Protein AF-A0A948GP39-F1 (afdb_monomer)

pLDDT: mean 90.39, std 11.62, range [32.66, 97.31]

Structure (mmCIF, N/CA/C/O backbone):
data_AF-A0A948GP39-F1
#
_entry.id   AF-A0A948GP39-F1
#
loop_
_atom_site.group_PDB
_atom_site.id
_atom_site.type_symbol
_atom_site.label_atom_id
_atom_site.label_alt_id
_atom_site.label_comp_id
_atom_site.label_asym_id
_atom_site.label_entity_id
_atom_site.label_seq_id
_atom_site.pdbx_PDB_ins_code
_atom_site.Cartn_x
_atom_site.Cartn_y
_atom_site.Cartn_z
_atom_site.occupancy
_atom_site.B_iso_or_equiv
_atom_site.auth_seq_id
_atom_site.auth_comp_id
_atom_site.auth_asym_id
_atom_site.auth_atom_id
_atom_site.pdbx_PDB_model_num
ATOM 1 N N . MET A 1 1 ? -4.429 22.340 -17.208 1.00 32.66 1 MET A N 1
ATOM 2 C CA . MET A 1 1 ? -4.536 20.904 -17.530 1.00 32.66 1 MET A CA 1
ATOM 3 C C . MET A 1 1 ? -4.216 20.155 -16.250 1.00 32.66 1 MET A C 1
ATOM 5 O O . MET A 1 1 ? -3.054 20.076 -15.886 1.00 32.66 1 MET A O 1
ATOM 9 N N . ILE A 1 2 ? -5.232 19.762 -15.483 1.00 39.00 2 ILE A N 1
ATOM 10 C CA . ILE A 1 2 ? -5.029 18.952 -14.276 1.00 39.00 2 ILE A CA 1
ATOM 11 C C . ILE A 1 2 ? -4.737 17.530 -14.750 1.00 39.00 2 ILE A C 1
ATOM 13 O O . ILE A 1 2 ? -5.653 16.760 -15.022 1.00 39.00 2 ILE A O 1
ATOM 17 N N . GLY A 1 3 ? -3.455 17.236 -14.986 1.00 40.97 3 GLY A N 1
ATOM 18 C CA . GLY A 1 3 ? -3.010 15.868 -15.216 1.00 40.97 3 GLY A CA 1
ATOM 19 C C . GLY A 1 3 ? -3.452 15.038 -14.020 1.00 40.97 3 GLY A C 1
ATOM 20 O O . GLY A 1 3 ? -3.261 15.463 -12.880 1.00 40.97 3 GLY A O 1
ATOM 21 N N . GLN A 1 4 ? -4.111 13.906 -14.266 1.00 46.31 4 GLN A N 1
ATOM 22 C CA . GLN A 1 4 ? -4.371 12.957 -13.190 1.00 46.31 4 GLN A CA 1
ATOM 23 C C . GLN A 1 4 ? -3.040 12.675 -12.480 1.00 46.31 4 GLN A C 1
ATOM 25 O O . GLN A 1 4 ? -2.024 12.549 -13.172 1.00 46.31 4 GLN A O 1
ATOM 30 N N . PRO A 1 5 ? -3.008 12.615 -11.137 1.00 53.59 5 PRO A N 1
ATOM 31 C CA . PRO A 1 5 ? -1.790 12.237 -10.445 1.00 53.59 5 PRO A CA 1
ATOM 32 C C . PRO A 1 5 ? -1.365 10.870 -10.976 1.00 53.59 5 PRO A C 1
ATOM 34 O O . PRO A 1 5 ? -2.127 9.903 -10.925 1.00 53.59 5 PRO A O 1
ATOM 37 N N . VAL A 1 6 ? -0.176 10.831 -11.570 1.00 67.56 6 VAL A N 1
ATOM 38 C CA . VAL A 1 6 ? 0.434 9.596 -12.049 1.00 67.56 6 VAL A CA 1
ATOM 39 C C . VAL A 1 6 ? 0.588 8.682 -10.836 1.00 67.56 6 VAL A C 1
ATOM 41 O O . VAL A 1 6 ? 0.966 9.149 -9.760 1.00 67.56 6 VAL A O 1
ATOM 44 N N . ALA A 1 7 ? 0.264 7.398 -10.986 1.00 78.88 7 ALA A N 1
ATOM 45 C CA . ALA A 1 7 ? 0.336 6.438 -9.884 1.00 78.88 7 ALA A CA 1
ATOM 46 C C . ALA A 1 7 ? 1.740 6.374 -9.244 1.00 78.88 7 ALA A C 1
ATOM 48 O O . ALA A 1 7 ? 1.856 6.090 -8.054 1.00 7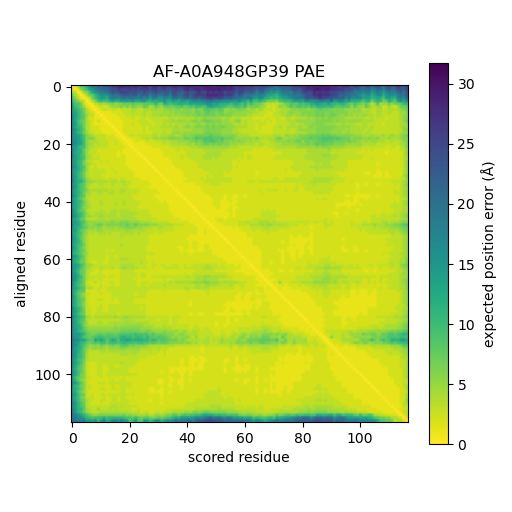8.88 7 ALA A O 1
ATOM 49 N N . PHE A 1 8 ? 2.783 6.679 -10.022 1.00 84.56 8 PHE A N 1
ATOM 50 C CA . PHE A 1 8 ? 4.163 6.864 -9.584 1.00 84.56 8 PHE A CA 1
ATOM 51 C C . PHE A 1 8 ? 4.938 7.749 -10.574 1.00 84.56 8 PHE A C 1
ATOM 53 O O . PHE A 1 8 ? 4.524 7.915 -11.725 1.00 84.56 8 PHE A O 1
ATOM 60 N N . ASP A 1 9 ? 6.063 8.310 -10.128 1.00 86.75 9 ASP A N 1
ATOM 61 C CA . ASP A 1 9 ? 7.019 9.011 -10.991 1.00 86.75 9 ASP A CA 1
ATOM 62 C C . ASP A 1 9 ? 8.095 8.026 -11.466 1.00 86.75 9 ASP A C 1
ATOM 64 O O . ASP A 1 9 ? 8.886 7.532 -10.667 1.00 86.75 9 ASP A O 1
ATOM 68 N N . LYS A 1 10 ? 8.111 7.714 -12.767 1.00 84.31 10 LYS A N 1
ATOM 69 C CA . LYS A 1 10 ? 9.038 6.726 -13.336 1.00 84.31 10 LYS A CA 1
ATOM 70 C C . LYS A 1 10 ? 10.503 7.148 -13.208 1.00 84.31 10 LYS A C 1
ATOM 72 O O . LYS A 1 10 ? 11.345 6.278 -13.011 1.00 84.31 10 LYS A O 1
ATOM 77 N N . ALA A 1 11 ? 10.817 8.437 -13.341 1.00 86.75 11 ALA A N 1
ATOM 78 C CA . ALA A 1 11 ? 12.202 8.896 -13.268 1.00 86.75 11 ALA A CA 1
ATOM 79 C C . ALA A 1 11 ? 12.737 8.730 -11.841 1.00 86.75 11 ALA A C 1
ATOM 81 O O . ALA A 1 11 ? 13.753 8.072 -11.641 1.00 86.75 11 ALA A O 1
ATOM 82 N N . GLU A 1 12 ? 11.983 9.219 -10.855 1.00 88.69 12 GLU A N 1
ATOM 83 C CA . GLU A 1 12 ? 12.316 9.084 -9.431 1.00 88.69 12 GLU A CA 1
ATOM 84 C C . GLU A 1 12 ? 12.338 7.614 -8.981 1.00 88.69 12 GLU A C 1
ATOM 86 O O . GLU A 1 12 ? 13.218 7.191 -8.237 1.00 88.69 12 GLU A O 1
ATOM 91 N N . MET A 1 13 ? 11.400 6.802 -9.476 1.00 89.25 13 MET A N 1
ATOM 92 C CA . MET A 1 13 ? 11.391 5.362 -9.233 1.00 89.25 13 MET A CA 1
ATOM 93 C C . MET A 1 13 ? 12.685 4.712 -9.733 1.00 89.25 13 MET A C 1
ATOM 95 O O . MET A 1 13 ? 13.340 4.015 -8.969 1.00 89.25 13 MET A O 1
ATOM 99 N N . MET A 1 14 ? 13.084 4.944 -10.987 1.00 88.81 14 MET A N 1
ATOM 100 C CA . MET A 1 14 ? 14.313 4.352 -11.524 1.00 88.81 14 MET A CA 1
ATOM 101 C C . MET A 1 14 ? 15.569 4.869 -10.813 1.00 88.81 14 MET A C 1
ATOM 103 O O . MET A 1 14 ? 16.508 4.101 -10.636 1.00 88.81 14 MET A O 1
ATOM 107 N N . GLU A 1 15 ? 15.588 6.122 -10.348 1.00 90.81 15 GLU A N 1
ATOM 108 C CA . GLU A 1 15 ? 16.666 6.640 -9.494 1.00 90.81 15 GLU A CA 1
ATOM 109 C C . GLU A 1 15 ? 16.779 5.864 -8.171 1.00 90.81 15 GLU A C 1
ATOM 111 O O . GLU A 1 15 ? 17.891 5.516 -7.769 1.00 9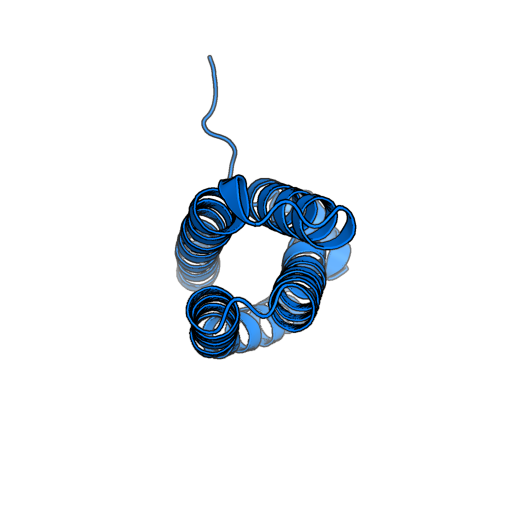0.81 15 GLU A O 1
ATOM 116 N N . ASN A 1 16 ? 15.656 5.505 -7.534 1.00 89.19 16 ASN A N 1
ATOM 117 C CA . ASN A 1 16 ? 15.656 4.666 -6.326 1.00 89.19 16 ASN A CA 1
ATOM 118 C C . ASN A 1 16 ? 16.230 3.263 -6.573 1.00 89.19 16 ASN A C 1
ATOM 120 O O . ASN A 1 16 ? 16.800 2.665 -5.660 1.00 89.19 16 ASN A O 1
ATOM 124 N N . PHE A 1 17 ? 16.104 2.754 -7.800 1.00 90.69 17 PHE A N 1
ATOM 125 C CA . PHE A 1 17 ? 16.705 1.495 -8.245 1.00 90.69 17 PHE A CA 1
ATOM 126 C C . PHE A 1 17 ? 18.074 1.689 -8.917 1.00 90.69 17 PHE A C 1
ATOM 128 O O . PHE A 1 17 ? 18.581 0.767 -9.544 1.00 90.69 17 PHE A O 1
ATOM 135 N N . ALA A 1 18 ? 18.691 2.873 -8.806 1.00 88.56 18 ALA A N 1
ATOM 136 C CA . ALA A 1 18 ? 19.980 3.211 -9.419 1.00 88.56 18 ALA A CA 1
ATOM 137 C C . ALA A 1 18 ? 20.052 2.964 -10.944 1.00 88.56 18 ALA A C 1
ATOM 139 O O . ALA A 1 18 ? 21.132 2.752 -11.496 1.00 88.56 18 ALA A O 1
ATOM 140 N N . GLY A 1 19 ? 18.908 3.007 -11.632 1.00 88.19 19 GLY A N 1
ATOM 141 C CA . GLY A 1 19 ? 18.786 2.700 -13.057 1.00 88.19 19 GLY A CA 1
ATOM 142 C C . GLY A 1 19 ? 18.873 1.209 -13.399 1.00 88.19 19 GLY A C 1
ATOM 143 O O . GLY A 1 19 ? 18.945 0.880 -14.579 1.00 88.19 19 GLY A O 1
ATOM 144 N N . ASP A 1 20 ? 18.873 0.321 -12.404 1.00 92.25 20 ASP A N 1
ATOM 145 C CA . ASP A 1 20 ? 18.913 -1.126 -12.601 1.00 92.25 20 ASP A CA 1
ATOM 146 C C . ASP A 1 20 ? 17.509 -1.661 -12.921 1.00 92.25 20 ASP A C 1
ATOM 148 O O . ASP A 1 20 ? 16.636 -1.787 -12.056 1.00 92.25 20 ASP A O 1
ATOM 152 N N . ASP A 1 21 ? 17.285 -1.936 -14.205 1.00 88.75 21 ASP A N 1
ATOM 153 C CA . ASP A 1 21 ? 16.015 -2.444 -14.716 1.00 88.75 21 ASP A CA 1
ATOM 154 C C . ASP A 1 21 ? 15.720 -3.887 -14.269 1.00 88.75 21 ASP A C 1
ATOM 156 O O . ASP A 1 21 ? 14.547 -4.231 -14.098 1.00 88.75 21 ASP A O 1
ATOM 160 N N . GLU A 1 22 ? 16.746 -4.724 -14.062 1.00 91.31 22 GLU A N 1
ATOM 161 C CA . GLU A 1 22 ? 16.571 -6.104 -13.587 1.00 91.31 22 GLU A CA 1
ATOM 162 C C . G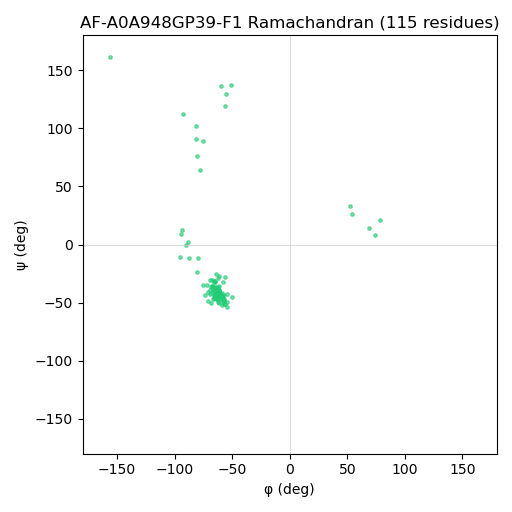LU A 1 22 ? 16.130 -6.094 -12.124 1.00 91.31 22 GLU A C 1
ATOM 164 O O . GLU A 1 22 ? 15.104 -6.688 -11.781 1.00 91.31 22 GLU A O 1
ATOM 169 N N . LEU A 1 23 ? 16.827 -5.321 -11.285 1.00 91.94 23 LEU A N 1
ATOM 170 C CA . LEU A 1 23 ? 16.454 -5.121 -9.886 1.00 91.94 23 LEU A CA 1
ATOM 171 C C . LEU A 1 23 ? 15.044 -4.531 -9.761 1.00 91.94 23 LEU A C 1
ATOM 173 O O . LEU A 1 23 ? 14.249 -4.987 -8.935 1.00 91.94 23 LEU A O 1
ATOM 177 N N . PHE A 1 24 ? 14.710 -3.530 -10.581 1.00 91.94 24 PHE A N 1
ATOM 178 C CA . PHE A 1 24 ? 13.362 -2.969 -10.616 1.00 91.94 24 PHE A CA 1
ATOM 179 C C . PHE A 1 24 ? 12.318 -4.049 -10.923 1.00 91.94 24 PHE A C 1
ATOM 181 O O . PHE A 1 24 ? 11.317 -4.140 -10.211 1.00 91.94 24 PHE A O 1
ATOM 188 N N . ALA A 1 25 ? 12.541 -4.872 -11.951 1.00 91.81 25 ALA A N 1
ATOM 189 C CA . ALA A 1 25 ? 11.597 -5.907 -12.355 1.00 91.81 25 ALA A CA 1
ATOM 190 C C . ALA A 1 25 ? 11.387 -6.968 -11.263 1.00 91.81 25 ALA A C 1
ATOM 192 O O . ALA A 1 25 ? 10.242 -7.325 -10.973 1.00 91.81 25 ALA A O 1
ATOM 193 N N . GLU A 1 26 ? 12.464 -7.422 -10.616 1.00 93.56 26 GLU A N 1
ATOM 194 C CA . GLU A 1 26 ? 12.399 -8.380 -9.507 1.00 93.56 26 GLU A CA 1
ATOM 195 C C . GLU A 1 26 ? 11.608 -7.819 -8.320 1.00 93.56 26 GLU A C 1
ATOM 197 O O . GLU A 1 26 ? 10.663 -8.444 -7.830 1.00 93.56 26 GLU A O 1
ATOM 202 N N . VAL A 1 27 ? 11.947 -6.606 -7.878 1.00 93.31 27 VAL A N 1
ATOM 203 C CA . VAL A 1 27 ? 11.304 -5.976 -6.718 1.00 93.31 27 VAL A CA 1
ATOM 204 C C . VAL A 1 27 ? 9.848 -5.614 -7.023 1.00 93.31 27 VAL A C 1
ATOM 206 O O . VAL A 1 27 ? 8.976 -5.767 -6.163 1.00 93.31 27 VAL A O 1
ATOM 209 N N . ALA A 1 28 ? 9.549 -5.185 -8.250 1.00 93.38 28 ALA A N 1
ATOM 210 C CA . ALA A 1 28 ? 8.188 -4.911 -8.696 1.00 93.38 28 ALA A CA 1
ATOM 211 C C . ALA A 1 28 ? 7.323 -6.180 -8.719 1.00 93.38 28 ALA A C 1
ATOM 213 O O . ALA A 1 28 ? 6.182 -6.139 -8.254 1.00 93.38 28 ALA A O 1
ATOM 214 N N . ALA A 1 29 ? 7.853 -7.305 -9.209 1.00 93.38 29 ALA A N 1
ATOM 215 C CA . ALA A 1 29 ? 7.148 -8.586 -9.200 1.00 93.38 29 ALA A CA 1
ATOM 216 C C . ALA A 1 29 ? 6.812 -9.031 -7.768 1.00 93.38 29 ALA A C 1
ATOM 218 O O . ALA A 1 29 ? 5.652 -9.335 -7.483 1.00 93.38 29 ALA A O 1
ATOM 219 N N . ILE A 1 30 ? 7.784 -8.953 -6.850 1.00 94.25 30 ILE A N 1
ATOM 220 C CA . ILE A 1 30 ? 7.579 -9.257 -5.426 1.00 94.25 30 ILE A CA 1
ATOM 221 C C . ILE A 1 30 ? 6.482 -8.363 -4.837 1.00 94.25 30 ILE A C 1
ATOM 223 O O . ILE A 1 30 ? 5.562 -8.852 -4.186 1.00 94.25 30 ILE A O 1
ATOM 227 N N . PHE A 1 31 ? 6.522 -7.052 -5.096 1.00 94.56 31 PHE A N 1
ATOM 228 C CA . PHE A 1 31 ? 5.503 -6.134 -4.586 1.00 94.56 31 PHE A CA 1
ATOM 229 C C . PHE A 1 31 ? 4.095 -6.465 -5.105 1.00 94.56 31 PHE A C 1
ATOM 231 O O . PHE A 1 31 ? 3.124 -6.384 -4.353 1.00 94.56 31 PHE A O 1
ATOM 238 N N . ILE A 1 32 ? 3.963 -6.841 -6.380 1.00 94.88 32 ILE A N 1
ATOM 239 C CA . ILE A 1 32 ? 2.674 -7.209 -6.983 1.00 94.88 32 ILE A CA 1
ATOM 240 C C . ILE A 1 32 ? 2.072 -8.446 -6.303 1.00 94.88 32 ILE A C 1
ATOM 242 O O . ILE A 1 32 ? 0.848 -8.518 -6.158 1.00 94.88 32 ILE A O 1
ATOM 246 N N . GLU A 1 33 ? 2.904 -9.403 -5.896 1.00 95.00 33 GLU A N 1
ATOM 247 C CA . GLU A 1 33 ? 2.485 -10.603 -5.162 1.00 95.00 33 GLU A CA 1
ATOM 248 C C . GLU A 1 33 ? 2.168 -10.304 -3.688 1.00 95.00 33 GLU A C 1
ATOM 250 O O . GLU A 1 33 ? 1.213 -10.853 -3.135 1.00 95.00 33 GLU A O 1
ATOM 255 N N . ASP A 1 34 ? 2.902 -9.372 -3.077 1.00 93.88 34 ASP A N 1
ATOM 256 C CA . ASP A 1 34 ? 2.742 -8.976 -1.675 1.00 93.88 34 ASP A CA 1
ATOM 257 C C . ASP A 1 34 ? 1.593 -7.984 -1.432 1.00 93.88 34 ASP A C 1
ATOM 259 O O . ASP A 1 34 ? 1.066 -7.901 -0.318 1.00 93.88 34 ASP A O 1
ATOM 263 N N . ALA A 1 35 ? 1.167 -7.222 -2.441 1.00 94.06 35 ALA A N 1
ATOM 264 C CA . ALA A 1 35 ? 0.127 -6.211 -2.270 1.00 94.06 35 ALA A CA 1
ATOM 265 C C . ALA A 1 35 ? -1.234 -6.803 -1.828 1.00 94.06 35 ALA A C 1
ATOM 267 O O . ALA A 1 35 ? -1.802 -6.294 -0.855 1.00 94.06 35 ALA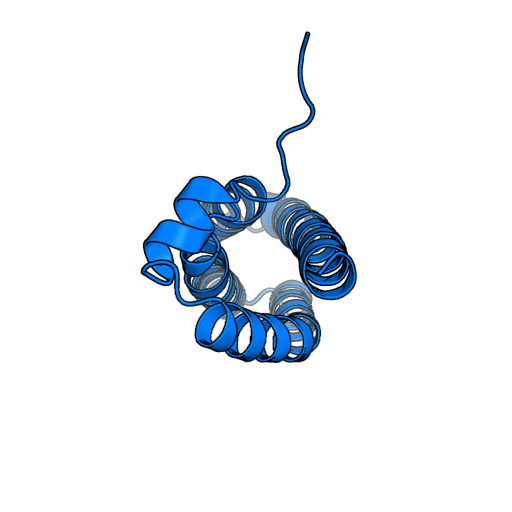 A O 1
ATOM 268 N N . PRO A 1 36 ? -1.771 -7.884 -2.438 1.00 95.44 36 PRO A N 1
ATOM 269 C CA . PRO A 1 36 ? -3.029 -8.491 -1.996 1.00 95.44 36 PRO A CA 1
ATOM 270 C C . PRO A 1 36 ? -3.054 -8.939 -0.521 1.00 95.44 36 PRO A C 1
ATOM 272 O O . PRO A 1 36 ? -3.984 -8.534 0.186 1.00 95.44 36 PRO A O 1
ATOM 275 N N . PRO A 1 37 ? -2.078 -9.717 0.002 1.00 95.62 37 PRO A N 1
ATOM 276 C CA . PRO A 1 37 ? -2.089 -10.096 1.415 1.00 95.62 37 PRO A CA 1
ATOM 277 C C . P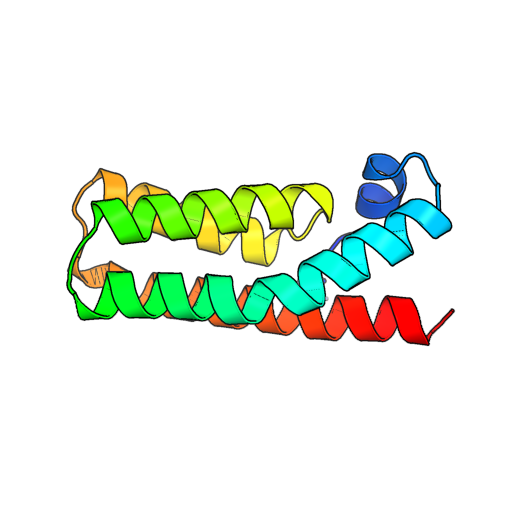RO A 1 37 ? -1.905 -8.893 2.353 1.00 95.62 37 PRO A C 1
ATOM 279 O O . PRO A 1 37 ? -2.501 -8.873 3.430 1.00 95.62 37 PRO A O 1
ATOM 282 N N . GLN A 1 38 ? -1.159 -7.855 1.956 1.00 94.00 38 GLN A N 1
ATOM 283 C CA . GLN A 1 38 ? -1.048 -6.628 2.755 1.00 94.00 38 GLN A CA 1
ATOM 284 C C . GLN A 1 38 ? -2.372 -5.846 2.820 1.00 94.00 38 GLN A C 1
ATOM 286 O O . GLN A 1 38 ? -2.772 -5.398 3.896 1.00 94.00 38 GLN A O 1
ATOM 291 N N . LEU A 1 39 ? -3.099 -5.736 1.704 1.00 96.31 39 LEU A N 1
ATOM 292 C CA . LEU A 1 39 ? -4.428 -5.113 1.663 1.00 96.31 39 LEU A CA 1
ATOM 293 C C . LEU A 1 39 ? -5.488 -5.921 2.428 1.00 96.31 39 LEU A C 1
ATOM 295 O O . LEU A 1 39 ? -6.434 -5.343 2.971 1.00 96.31 39 LEU A O 1
ATOM 299 N N . ALA A 1 40 ? -5.343 -7.246 2.485 1.00 96.19 40 ALA A N 1
ATOM 300 C CA . ALA A 1 40 ? -6.186 -8.103 3.313 1.00 96.19 40 ALA A CA 1
ATOM 301 C C . ALA A 1 40 ? -5.911 -7.888 4.811 1.00 96.19 40 ALA A C 1
ATOM 303 O O . ALA A 1 40 ? -6.854 -7.760 5.589 1.00 96.19 40 ALA A O 1
ATOM 304 N N . ALA A 1 41 ? -4.641 -7.771 5.213 1.00 95.56 41 ALA A N 1
ATOM 305 C CA . ALA A 1 41 ? -4.270 -7.467 6.596 1.00 95.56 41 ALA A CA 1
ATOM 306 C C . ALA A 1 41 ? -4.785 -6.088 7.047 1.00 95.56 41 ALA A C 1
ATOM 308 O O . ALA A 1 41 ? -5.301 -5.958 8.156 1.00 95.56 41 ALA A O 1
ATOM 309 N N . LEU A 1 42 ? -4.709 -5.081 6.168 1.00 96.44 42 LEU A N 1
ATOM 310 C CA . LEU A 1 42 ? -5.297 -3.758 6.398 1.00 96.44 42 LEU A CA 1
ATOM 311 C C . LEU A 1 42 ? -6.810 -3.854 6.659 1.00 96.44 42 LEU A C 1
ATOM 313 O O . LEU A 1 42 ? -7.313 -3.250 7.602 1.00 96.44 42 LEU A O 1
ATOM 317 N N . GLN A 1 43 ? -7.528 -4.639 5.845 1.00 96.25 43 GLN A N 1
ATOM 318 C CA . GLN A 1 43 ? -8.969 -4.843 6.009 1.00 96.25 43 GLN A CA 1
ATOM 319 C C . GLN A 1 43 ? -9.301 -5.554 7.318 1.00 96.25 43 GLN A C 1
ATOM 321 O O . GLN A 1 43 ? -10.182 -5.112 8.040 1.00 96.25 43 GLN A O 1
ATOM 326 N N . ALA A 1 44 ? -8.572 -6.621 7.646 1.00 96.94 44 ALA A N 1
ATOM 327 C CA . ALA A 1 44 ? -8.803 -7.378 8.869 1.00 96.94 44 ALA A CA 1
ATOM 328 C C . ALA A 1 44 ? -8.599 -6.516 10.126 1.00 96.94 44 ALA A C 1
ATOM 330 O O . ALA A 1 44 ? -9.372 -6.626 11.073 1.00 96.94 44 ALA A O 1
ATOM 331 N N . ALA A 1 45 ? -7.590 -5.637 10.122 1.00 96.50 45 ALA A N 1
ATOM 332 C CA . ALA A 1 45 ? -7.354 -4.692 11.211 1.00 96.50 45 ALA A CA 1
ATOM 333 C C . ALA A 1 45 ? -8.458 -3.627 11.325 1.00 96.50 45 ALA A C 1
ATOM 335 O O . ALA A 1 45 ? -8.822 -3.220 12.427 1.00 96.50 45 ALA A O 1
ATOM 336 N N . LEU A 1 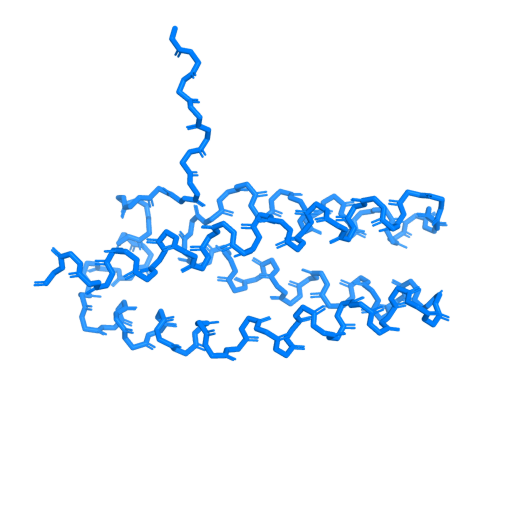46 ? -9.011 -3.187 10.190 1.00 95.69 46 LEU A N 1
ATOM 337 C CA . LEU A 1 46 ? -10.166 -2.294 10.178 1.00 95.69 46 LEU A CA 1
ATOM 338 C C . LEU A 1 46 ? -11.415 -2.992 10.738 1.00 95.69 46 LEU A C 1
ATOM 340 O O . LEU A 1 46 ? -12.095 -2.426 11.590 1.00 95.69 46 LEU A O 1
ATOM 344 N N . ASP A 1 47 ? -11.695 -4.217 10.290 1.00 95.75 47 ASP A N 1
ATOM 345 C CA . ASP A 1 47 ? -12.878 -4.989 10.685 1.00 95.75 47 ASP A CA 1
ATOM 346 C C . ASP A 1 47 ? -12.852 -5.370 12.175 1.00 95.75 47 ASP A C 1
ATOM 348 O O . ASP A 1 47 ? -13.900 -5.449 12.817 1.00 95.75 47 ASP A O 1
ATOM 352 N N . SER A 1 48 ? -11.661 -5.577 12.748 1.00 95.44 48 SER A N 1
ATOM 353 C CA . SER A 1 48 ? -11.487 -5.828 14.182 1.00 95.44 48 SER A CA 1
ATOM 354 C C . SER A 1 48 ? -11.539 -4.560 15.042 1.00 95.44 48 SER A C 1
ATOM 356 O O . SER A 1 48 ? -11.606 -4.664 16.268 1.00 95.44 48 SER A O 1
ATOM 358 N N . GLY A 1 49 ? -11.496 -3.371 14.430 1.00 94.00 49 GLY A N 1
ATOM 359 C CA . GLY A 1 49 ? -11.391 -2.092 15.134 1.00 94.00 49 GLY A CA 1
ATOM 360 C C . GLY A 1 49 ? -10.040 -1.867 15.827 1.00 94.00 49 GLY A C 1
ATOM 361 O O . GLY A 1 49 ? -9.921 -0.964 16.657 1.00 94.00 49 GLY A O 1
ATOM 362 N N . ASP A 1 50 ? -9.020 -2.669 15.511 1.00 95.88 50 ASP A N 1
ATOM 363 C CA . ASP A 1 50 ? -7.684 -2.547 16.091 1.00 95.88 50 ASP A CA 1
ATOM 364 C C . ASP A 1 50 ? -6.887 -1.453 15.366 1.00 95.88 50 ASP A C 1
ATOM 366 O O . ASP A 1 50 ? -6.183 -1.691 14.380 1.00 95.88 50 ASP A O 1
ATOM 370 N N . LEU A 1 51 ? -6.986 -0.222 15.876 1.00 94.44 51 LEU A N 1
ATOM 371 C CA . LEU A 1 51 ? -6.268 0.932 15.326 1.00 94.44 51 LEU A CA 1
ATOM 372 C C . LEU A 1 51 ? -4.740 0.773 15.372 1.00 94.44 51 LEU A C 1
ATOM 374 O O . LEU A 1 51 ? -4.046 1.355 14.538 1.00 94.44 51 LEU A O 1
ATOM 378 N N . ALA A 1 52 ? -4.196 -0.012 16.308 1.00 95.44 52 ALA A N 1
ATOM 379 C CA . ALA A 1 52 ? -2.757 -0.248 16.383 1.00 95.44 52 ALA A CA 1
ATOM 380 C C . ALA A 1 52 ? -2.301 -1.188 15.257 1.00 95.44 52 ALA A C 1
ATOM 382 O O . ALA A 1 52 ? -1.307 -0.909 14.578 1.00 95.44 52 ALA A O 1
ATOM 383 N N . ALA A 1 53 ? -3.059 -2.258 15.006 1.00 95.88 53 ALA A N 1
ATOM 384 C CA . ALA A 1 53 ? -2.837 -3.137 13.863 1.00 95.88 53 ALA A CA 1
ATOM 385 C C . ALA A 1 53 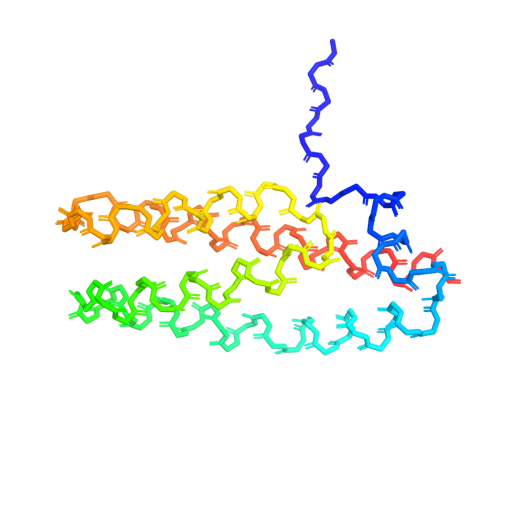? -3.050 -2.398 12.531 1.00 95.88 53 ALA A C 1
ATOM 387 O O . ALA A 1 53 ? -2.255 -2.564 11.603 1.00 95.88 53 ALA A O 1
ATOM 388 N N . LEU A 1 54 ? -4.064 -1.531 12.449 1.00 96.38 54 LEU A N 1
ATOM 389 C CA . LEU A 1 54 ? -4.360 -0.745 11.250 1.00 96.38 54 LEU A CA 1
ATOM 390 C C . LEU A 1 54 ? -3.232 0.248 10.941 1.00 96.38 54 LEU A C 1
ATOM 392 O O . LEU A 1 54 ? -2.775 0.328 9.800 1.00 96.38 54 LEU A O 1
ATOM 396 N N . HIS A 1 55 ? -2.713 0.929 11.968 1.00 96.69 55 HIS A N 1
ATOM 397 C CA . HIS A 1 55 ? -1.520 1.767 11.861 1.00 96.69 55 HIS A CA 1
ATOM 398 C C . HIS A 1 55 ? -0.313 0.975 11.340 1.00 96.69 55 HIS A C 1
ATOM 400 O O . HIS A 1 55 ? 0.371 1.422 10.420 1.00 96.69 55 HIS A O 1
ATOM 406 N N . ALA A 1 56 ? -0.036 -0.201 11.912 1.00 95.88 56 ALA A N 1
ATOM 407 C CA . ALA A 1 56 ? 1.105 -1.023 11.513 1.00 95.88 56 ALA A CA 1
ATOM 408 C C . ALA A 1 56 ? 0.993 -1.509 10.057 1.00 95.88 56 ALA A C 1
ATOM 410 O O . ALA A 1 56 ? 1.977 -1.468 9.314 1.00 95.88 56 ALA A O 1
ATOM 411 N N . ALA A 1 57 ? -0.205 -1.917 9.631 1.00 95.56 57 ALA A N 1
ATOM 412 C CA . ALA A 1 57 ? -0.474 -2.321 8.255 1.00 95.56 57 ALA A CA 1
ATOM 413 C C . ALA A 1 57 ? -0.283 -1.155 7.268 1.00 95.56 57 ALA A C 1
ATOM 415 O O . ALA A 1 57 ? 0.404 -1.314 6.257 1.00 95.56 57 ALA A O 1
ATOM 416 N N . ALA A 1 58 ? -0.811 0.031 7.591 1.00 95.62 58 ALA A N 1
ATOM 417 C CA . ALA A 1 58 ? -0.622 1.242 6.793 1.00 95.62 58 ALA A CA 1
ATOM 418 C C . ALA A 1 58 ? 0.863 1.639 6.692 1.00 95.62 58 ALA A C 1
ATOM 420 O O . ALA A 1 58 ? 1.361 1.917 5.601 1.00 95.62 58 ALA A O 1
ATOM 421 N N . HIS A 1 59 ? 1.593 1.575 7.811 1.00 95.75 59 HIS A N 1
ATOM 422 C CA . HIS A 1 59 ? 3.022 1.875 7.872 1.00 95.75 59 HIS A CA 1
ATOM 423 C C . HIS A 1 59 ? 3.866 0.955 6.993 1.00 95.75 59 HIS A C 1
ATOM 425 O O . HIS A 1 59 ? 4.746 1.424 6.265 1.00 95.75 59 HIS A O 1
ATOM 431 N N . LYS A 1 60 ? 3.578 -0.350 7.026 1.00 94.44 60 LYS A N 1
ATOM 432 C CA . LYS A 1 60 ? 4.259 -1.337 6.186 1.00 94.44 60 LYS A CA 1
ATOM 433 C C . LYS A 1 60 ? 4.026 -1.054 4.700 1.00 94.44 60 LYS A C 1
ATOM 435 O O . LYS A 1 60 ? 4.996 -0.960 3.951 1.00 94.44 60 LYS A O 1
ATOM 440 N N . LEU A 1 61 ? 2.767 -0.849 4.299 1.00 94.38 61 LEU A N 1
ATOM 441 C CA . LEU A 1 61 ? 2.405 -0.519 2.916 1.00 94.38 61 LEU A CA 1
ATOM 442 C C . LEU A 1 61 ? 3.115 0.751 2.437 1.00 94.38 61 LEU A C 1
ATOM 444 O O . LEU A 1 61 ? 3.708 0.752 1.360 1.00 94.38 61 LEU A O 1
ATOM 448 N N . LYS A 1 62 ? 3.116 1.819 3.247 1.00 93.81 62 LYS A N 1
ATOM 449 C CA . LYS A 1 62 ? 3.798 3.077 2.912 1.00 93.81 62 LYS A CA 1
ATOM 450 C C . LYS A 1 62 ? 5.285 2.867 2.631 1.00 93.81 62 LYS A C 1
ATOM 452 O O . LYS A 1 62 ? 5.801 3.444 1.680 1.00 93.81 62 LYS A O 1
ATOM 457 N N . GLY A 1 63 ? 5.969 2.065 3.451 1.00 91.88 63 GLY A N 1
ATOM 458 C CA . GLY A 1 63 ? 7.392 1.771 3.271 1.00 91.88 63 GLY A CA 1
ATOM 459 C C . GLY A 1 63 ? 7.681 1.157 1.903 1.00 91.88 63 GLY A C 1
ATOM 460 O O . GLY A 1 63 ? 8.536 1.657 1.178 1.00 91.88 63 GLY A O 1
ATOM 461 N N . SER A 1 64 ? 6.908 0.140 1.518 1.00 90.75 64 SER A N 1
ATOM 462 C CA . SER A 1 64 ? 7.039 -0.497 0.205 1.00 90.75 64 SER A CA 1
ATOM 463 C C . SER A 1 64 ? 6.696 0.456 -0.944 1.00 90.75 64 SER A C 1
ATOM 465 O O . SER A 1 64 ? 7.430 0.527 -1.922 1.00 90.75 64 SER A O 1
ATOM 467 N N . LEU A 1 65 ? 5.621 1.238 -0.819 1.00 93.38 65 LEU A N 1
ATOM 468 C CA . LEU A 1 65 ? 5.188 2.208 -1.833 1.00 93.38 65 LEU A CA 1
ATOM 469 C C . LEU A 1 65 ? 6.200 3.351 -2.043 1.00 93.38 65 LEU A C 1
ATOM 471 O O . LEU A 1 65 ? 6.324 3.878 -3.151 1.00 93.38 65 LEU A O 1
ATOM 475 N N . ALA A 1 66 ? 6.937 3.733 -0.996 1.00 91.88 66 ALA A N 1
ATOM 476 C CA . ALA A 1 66 ? 7.927 4.803 -1.061 1.00 91.88 66 ALA A CA 1
ATOM 477 C C . ALA A 1 66 ? 9.115 4.436 -1.958 1.00 91.88 66 ALA A C 1
ATOM 479 O O . ALA A 1 66 ? 9.583 5.292 -2.706 1.00 91.88 66 ALA A O 1
ATOM 480 N N . SER A 1 67 ? 9.542 3.168 -1.954 1.00 88.69 67 SER A N 1
ATOM 481 C CA . SER A 1 67 ? 10.597 2.669 -2.848 1.00 88.69 67 SER A CA 1
ATOM 482 C C . SER A 1 67 ? 10.260 2.877 -4.325 1.00 88.69 67 SER A C 1
ATOM 484 O O . SER A 1 67 ? 11.147 3.158 -5.124 1.00 88.69 67 SER A O 1
ATOM 486 N N . PHE A 1 68 ? 8.976 2.824 -4.684 1.00 91.31 68 PHE A N 1
ATOM 487 C CA . PHE A 1 68 ? 8.517 3.003 -6.062 1.00 91.31 68 PHE A CA 1
ATOM 488 C C . PHE A 1 68 ? 8.096 4.435 -6.411 1.00 91.31 68 PHE A C 1
ATOM 490 O O . PHE A 1 68 ? 7.483 4.649 -7.453 1.00 91.31 68 PHE A O 1
ATOM 497 N N . ALA A 1 69 ? 8.347 5.416 -5.537 1.00 91.69 69 ALA A N 1
ATOM 498 C CA . ALA A 1 69 ? 7.859 6.785 -5.713 1.00 91.69 69 ALA A CA 1
ATOM 499 C C . ALA A 1 69 ? 6.329 6.863 -5.959 1.00 91.69 69 ALA A C 1
ATOM 501 O O . ALA A 1 69 ? 5.835 7.753 -6.662 1.00 91.69 69 ALA A O 1
ATOM 502 N N . ALA A 1 70 ? 5.550 5.952 -5.354 1.00 92.88 70 ALA A N 1
ATOM 503 C CA . ALA A 1 70 ? 4.092 5.881 -5.482 1.00 92.88 70 ALA A CA 1
ATOM 504 C C . ALA A 1 70 ? 3.395 6.938 -4.602 1.00 92.88 70 ALA A C 1
ATOM 506 O O . ALA A 1 70 ? 2.693 6.628 -3.634 1.00 92.88 70 ALA A O 1
ATOM 507 N N . LYS A 1 71 ? 3.628 8.221 -4.912 1.00 92.62 71 LYS A N 1
ATOM 508 C CA . LYS A 1 71 ? 3.234 9.380 -4.087 1.00 92.62 71 LYS A CA 1
ATOM 509 C C . LYS A 1 71 ? 1.759 9.366 -3.649 1.00 92.62 71 LYS A C 1
ATOM 511 O O . LYS A 1 71 ? 1.530 9.600 -2.460 1.00 92.62 71 LYS A O 1
ATOM 516 N N . PRO A 1 72 ? 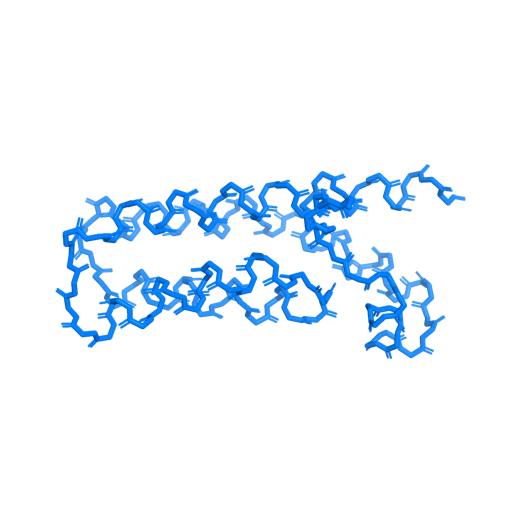0.766 9.073 -4.516 1.00 94.31 72 PRO A N 1
ATOM 517 C CA . PRO A 1 72 ? -0.640 9.047 -4.103 1.00 94.31 72 PRO A CA 1
ATOM 518 C C . PRO A 1 72 ? -0.931 7.978 -3.040 1.00 94.31 72 PRO A C 1
ATOM 520 O O . PRO A 1 72 ? -1.531 8.273 -2.006 1.00 94.31 72 PRO A O 1
ATOM 523 N N . ALA A 1 73 ? -0.431 6.759 -3.246 1.00 94.38 73 ALA A N 1
ATOM 524 C CA . ALA A 1 73 ? -0.629 5.647 -2.324 1.00 94.38 73 ALA A CA 1
ATOM 525 C C . ALA A 1 73 ? 0.130 5.859 -1.000 1.00 94.38 73 ALA A C 1
ATOM 527 O O . ALA A 1 73 ? -0.420 5.622 0.076 1.00 94.38 73 ALA A O 1
ATOM 528 N N . CYS A 1 74 ? 1.353 6.399 -1.058 1.00 95.50 74 CYS A N 1
ATOM 529 C CA . CYS A 1 74 ? 2.112 6.819 0.123 1.00 95.50 74 CYS A CA 1
ATOM 530 C C . CYS A 1 74 ? 1.375 7.879 0.949 1.00 95.50 74 CYS A C 1
ATOM 532 O O . CYS A 1 74 ? 1.362 7.805 2.179 1.00 95.50 74 CYS A O 1
ATOM 534 N N . ALA A 1 75 ? 0.773 8.872 0.288 1.00 95.75 75 ALA A N 1
ATOM 535 C CA . ALA A 1 75 ? 0.019 9.922 0.962 1.00 95.75 75 ALA A CA 1
ATOM 536 C C . ALA A 1 75 ? -1.217 9.351 1.667 1.00 95.75 75 ALA A C 1
ATOM 538 O O . ALA A 1 75 ? -1.418 9.634 2.847 1.00 95.75 75 ALA A O 1
ATOM 539 N N . ALA A 1 76 ? -1.985 8.491 0.990 1.00 96.75 76 ALA A N 1
ATOM 540 C CA . ALA A 1 76 ? -3.141 7.825 1.585 1.00 96.75 76 ALA A CA 1
ATOM 541 C C . ALA A 1 76 ? -2.750 6.984 2.814 1.00 96.75 76 ALA A C 1
ATOM 543 O O . ALA A 1 76 ? -3.384 7.091 3.866 1.00 96.75 76 ALA A O 1
ATOM 544 N N . ALA A 1 77 ? -1.669 6.200 2.712 1.00 96.69 77 ALA A N 1
ATOM 545 C CA . ALA A 1 77 ? -1.180 5.371 3.814 1.00 96.69 77 ALA A CA 1
ATOM 546 C C . ALA A 1 77 ? -0.718 6.220 5.005 1.00 96.69 77 ALA A C 1
ATOM 548 O O . ALA A 1 77 ? -1.053 5.917 6.149 1.00 96.69 77 ALA A O 1
ATOM 549 N N . LYS A 1 78 ? -0.035 7.340 4.740 1.00 96.56 78 LYS A N 1
ATOM 550 C CA . LYS A 1 78 ? 0.361 8.298 5.776 1.00 96.56 78 LYS A CA 1
ATOM 551 C C . LYS A 1 78 ? -0.843 8.923 6.482 1.00 96.56 78 LYS A C 1
ATOM 553 O O . LYS A 1 78 ? -0.840 9.006 7.705 1.00 96.56 78 LYS A O 1
ATOM 558 N N . THR A 1 79 ? -1.868 9.347 5.743 1.00 96.88 79 THR A N 1
ATOM 559 C CA . THR A 1 79 ? -3.076 9.919 6.355 1.00 96.88 79 THR A CA 1
ATOM 560 C C . THR A 1 79 ? -3.778 8.901 7.253 1.00 96.88 79 THR A C 1
ATOM 562 O O . THR A 1 79 ? -4.217 9.259 8.344 1.00 96.88 79 THR A O 1
ATOM 565 N N . LEU A 1 80 ? -3.834 7.629 6.843 1.00 97.06 80 LEU A N 1
ATOM 566 C CA . LEU A 1 80 ? -4.369 6.560 7.685 1.00 97.06 80 LEU A CA 1
ATOM 567 C C . LEU A 1 80 ? -3.515 6.317 8.939 1.00 97.06 80 LEU A C 1
ATOM 569 O O . LEU A 1 80 ? -4.072 6.204 10.029 1.00 97.06 80 LEU A O 1
ATOM 573 N N . GLU A 1 81 ? -2.183 6.269 8.813 1.00 95.94 81 GLU A N 1
ATOM 574 C CA . GLU A 1 81 ? -1.273 6.172 9.965 1.00 95.94 81 GLU A CA 1
ATOM 575 C C . GLU A 1 81 ? -1.532 7.300 10.972 1.00 95.94 81 GLU A C 1
ATOM 577 O O . GLU A 1 81 ? -1.695 7.047 12.166 1.00 95.94 81 GLU A O 1
ATOM 582 N N . ASP A 1 82 ? -1.594 8.543 10.499 1.00 95.50 82 ASP A N 1
ATOM 583 C CA . ASP A 1 82 ? -1.765 9.706 11.366 1.00 95.50 82 ASP A CA 1
ATOM 584 C C . ASP A 1 82 ? -3.143 9.694 12.057 1.00 95.50 82 ASP A C 1
ATOM 586 O O . ASP A 1 82 ? -3.219 9.963 13.257 1.00 95.50 82 ASP A O 1
ATOM 590 N N . ALA A 1 83 ? -4.208 9.282 11.357 1.00 94.31 83 ALA A N 1
ATOM 591 C CA . ALA A 1 83 ? -5.541 9.103 11.943 1.00 94.31 83 ALA A CA 1
ATOM 592 C C . ALA A 1 83 ? -5.566 8.008 13.025 1.00 94.31 83 ALA A C 1
ATOM 594 O O . ALA A 1 83 ? -6.135 8.201 14.102 1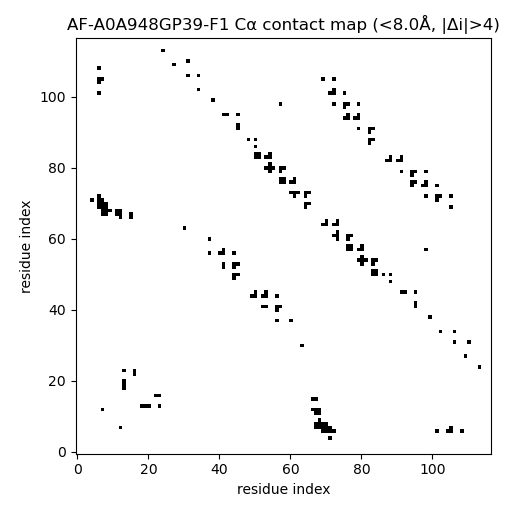.00 94.31 83 ALA A O 1
ATOM 595 N N . CYS A 1 84 ? -4.892 6.878 12.787 1.00 94.50 84 CYS A N 1
ATOM 596 C CA . CYS A 1 84 ? -4.801 5.798 13.768 1.00 94.50 84 CYS A CA 1
ATOM 597 C C . CYS A 1 84 ? -4.020 6.226 15.021 1.00 94.50 84 CYS A C 1
ATOM 599 O O . CYS A 1 84 ? -4.414 5.875 16.132 1.00 94.50 84 CYS A O 1
ATOM 601 N N . LYS A 1 85 ? -2.951 7.026 14.872 1.00 92.69 85 LYS A N 1
ATOM 602 C CA . LYS A 1 85 ? -2.163 7.546 16.009 1.00 92.69 85 LYS A CA 1
ATOM 603 C C . LYS A 1 85 ? -2.976 8.426 16.951 1.00 92.69 85 LYS A C 1
ATOM 605 O O . LYS A 1 85 ? -2.725 8.405 18.153 1.00 92.69 85 LYS A O 1
ATOM 610 N N . VAL A 1 86 ? -3.911 9.212 16.418 1.00 94.25 86 VAL A N 1
ATOM 611 C CA . VAL A 1 86 ? -4.766 10.103 17.220 1.00 94.25 86 VAL A CA 1
ATOM 612 C C . VAL A 1 86 ? -6.066 9.438 17.680 1.00 94.25 86 VAL A C 1
ATOM 614 O O . VAL A 1 86 ? -6.853 10.071 18.378 1.00 94.25 86 VAL A O 1
ATOM 617 N N . GLY A 1 87 ? -6.293 8.168 17.324 1.00 91.25 87 GLY A N 1
ATOM 618 C CA . GLY A 1 87 ? -7.483 7.417 17.723 1.00 91.25 87 GLY A CA 1
ATOM 619 C C . GLY A 1 87 ? -8.746 7.737 16.914 1.00 91.25 87 GLY A C 1
ATOM 620 O O . GLY A 1 87 ? -9.850 7.489 17.397 1.00 91.25 87 GLY A O 1
ATOM 621 N N . ASP A 1 88 ? -8.620 8.292 15.704 1.00 90.31 88 ASP A N 1
ATOM 622 C CA . ASP A 1 88 ? -9.764 8.676 14.866 1.00 90.31 88 ASP A CA 1
ATOM 623 C C . ASP A 1 88 ? -10.363 7.469 14.122 1.00 90.31 88 ASP A C 1
ATOM 625 O O . ASP A 1 88 ? -10.174 7.263 12.920 1.00 90.31 88 ASP A O 1
ATOM 629 N N . ALA A 1 89 ? -11.113 6.651 14.862 1.00 87.62 89 ALA A N 1
ATOM 630 C CA . ALA A 1 89 ? -11.831 5.504 14.310 1.00 87.62 89 ALA A CA 1
ATOM 631 C C . ALA A 1 89 ? -12.925 5.904 13.301 1.00 87.62 89 ALA A C 1
ATOM 633 O O . ALA A 1 89 ? -13.271 5.107 12.431 1.00 87.62 89 ALA A O 1
ATOM 634 N N . GLY A 1 90 ? -13.465 7.127 13.394 1.00 90.12 90 GLY A N 1
ATOM 635 C CA . GLY A 1 90 ? -14.565 7.591 12.543 1.00 90.12 90 GLY A CA 1
ATOM 636 C C . GLY A 1 90 ? -14.165 7.707 11.074 1.00 90.12 90 GLY A C 1
ATOM 637 O O . GLY A 1 90 ? -14.947 7.359 10.191 1.00 90.12 90 GLY A O 1
ATOM 638 N N . ASN A 1 91 ? -12.924 8.123 10.814 1.00 92.44 91 ASN A N 1
ATOM 639 C CA . ASN A 1 91 ? -12.389 8.257 9.458 1.00 92.44 91 ASN A CA 1
ATOM 640 C C . ASN A 1 91 ? -11.594 7.030 8.979 1.00 92.44 91 ASN A C 1
ATOM 642 O O . ASN A 1 91 ? -11.291 6.925 7.784 1.00 92.44 91 ASN A O 1
ATOM 646 N N . ALA A 1 92 ? -11.283 6.081 9.870 1.00 93.44 92 ALA A N 1
ATOM 647 C CA . ALA A 1 92 ? -10.423 4.931 9.581 1.00 93.44 92 ALA A CA 1
ATOM 648 C C . ALA A 1 92 ? -10.897 4.119 8.363 1.00 93.44 92 ALA A C 1
ATOM 650 O O . ALA A 1 92 ? -10.091 3.782 7.496 1.00 93.44 92 ALA A O 1
ATOM 651 N N . ALA A 1 93 ? -12.206 3.880 8.238 1.00 94.81 93 ALA A N 1
ATOM 652 C CA . ALA A 1 93 ? -12.769 3.113 7.126 1.00 94.81 93 ALA A CA 1
ATOM 653 C C . ALA A 1 93 ? -12.601 3.816 5.770 1.00 94.81 93 ALA A C 1
ATOM 655 O O . ALA A 1 93 ? -12.153 3.201 4.801 1.00 94.81 93 ALA A O 1
ATOM 656 N N . SER A 1 94 ? -12.905 5.116 5.697 1.00 96.81 94 SER A N 1
ATOM 657 C CA . SER A 1 94 ? -12.717 5.896 4.466 1.00 96.81 94 SER A CA 1
ATOM 658 C C . SER A 1 94 ? -11.249 6.005 4.063 1.00 96.81 94 SER A C 1
ATOM 660 O O . SER A 1 94 ? -10.921 5.917 2.880 1.00 96.81 94 SER A O 1
ATOM 662 N N . LEU A 1 95 ? -10.354 6.150 5.042 1.00 97.06 95 LEU A N 1
ATOM 663 C CA . LEU A 1 95 ? -8.920 6.253 4.801 1.00 97.06 95 LEU A CA 1
ATOM 664 C C . LEU A 1 95 ? -8.332 4.909 4.356 1.00 97.06 95 LEU A C 1
ATOM 666 O O . LEU A 1 95 ? -7.562 4.872 3.402 1.00 97.06 95 LEU A O 1
ATOM 670 N N . ALA A 1 96 ? -8.753 3.794 4.956 1.00 96.56 96 ALA A N 1
ATOM 671 C CA . ALA A 1 96 ? -8.373 2.454 4.508 1.00 96.56 96 ALA A CA 1
ATOM 672 C C . ALA A 1 96 ? -8.862 2.153 3.081 1.00 96.56 96 ALA A C 1
ATOM 674 O O . ALA A 1 96 ? -8.119 1.580 2.282 1.00 96.56 96 ALA A O 1
ATOM 675 N N . ALA A 1 97 ? -10.072 2.593 2.719 1.00 97.06 97 ALA A N 1
ATOM 676 C CA . ALA A 1 97 ? -10.575 2.482 1.350 1.00 97.06 97 ALA A CA 1
ATOM 677 C C . ALA A 1 97 ? -9.744 3.310 0.349 1.00 97.06 97 ALA A C 1
ATOM 679 O O . ALA A 1 97 ? -9.490 2.853 -0.769 1.00 97.06 97 ALA A O 1
ATOM 680 N N . ALA A 1 98 ? -9.277 4.497 0.753 1.00 96.69 98 ALA A N 1
ATOM 681 C CA . ALA A 1 98 ? -8.379 5.316 -0.059 1.00 96.69 98 ALA A CA 1
ATOM 682 C C . ALA A 1 98 ? -7.011 4.639 -0.256 1.00 96.69 98 ALA A C 1
ATOM 684 O O . ALA A 1 98 ? -6.530 4.575 -1.386 1.00 96.69 98 ALA A O 1
ATOM 685 N N . VAL A 1 99 ? -6.426 4.068 0.807 1.00 97.25 99 VAL A N 1
ATOM 686 C CA . VAL A 1 99 ? -5.182 3.278 0.721 1.00 97.25 99 VAL A CA 1
ATOM 687 C C . VAL A 1 99 ? -5.344 2.140 -0.276 1.00 97.25 99 VAL A C 1
ATOM 689 O O . VAL A 1 99 ? -4.551 2.032 -1.205 1.00 97.25 99 VAL A O 1
ATOM 692 N N . ARG A 1 100 ? -6.409 1.341 -0.136 1.00 97.31 100 ARG A N 1
ATOM 693 C CA . ARG A 1 100 ? -6.715 0.240 -1.056 1.00 97.31 100 ARG A CA 1
ATOM 694 C C . ARG A 1 100 ? -6.778 0.710 -2.504 1.00 97.31 100 ARG A C 1
ATOM 696 O O . ARG A 1 100 ? -6.077 0.162 -3.347 1.00 97.31 100 ARG A O 1
ATOM 703 N N . THR A 1 101 ? -7.587 1.732 -2.771 1.00 96.75 101 THR A N 1
ATOM 704 C CA . THR A 1 101 ? -7.808 2.248 -4.127 1.00 96.75 101 THR A CA 1
ATOM 705 C C . THR A 1 101 ? -6.496 2.695 -4.765 1.00 96.75 101 THR A C 1
ATOM 707 O O . THR A 1 101 ? -6.192 2.319 -5.895 1.00 96.75 101 THR A O 1
ATOM 710 N N . GLU A 1 102 ? -5.687 3.473 -4.048 1.00 96.44 102 GLU A N 1
ATOM 711 C CA . GLU A 1 102 ? -4.432 3.987 -4.595 1.00 96.44 102 GLU A CA 1
ATOM 712 C C . GLU A 1 102 ? -3.361 2.894 -4.730 1.00 96.44 102 GLU A C 1
ATOM 714 O O . GLU A 1 102 ? -2.624 2.885 -5.716 1.00 96.44 102 GLU A O 1
ATOM 719 N N . THR A 1 103 ? -3.310 1.913 -3.821 1.00 96.00 103 THR A N 1
ATOM 720 C CA . THR A 1 103 ? -2.438 0.737 -3.974 1.00 96.00 103 THR A CA 1
ATOM 721 C C . THR A 1 103 ? -2.837 -0.112 -5.182 1.00 96.00 103 THR A C 1
ATOM 723 O O . THR A 1 103 ? -1.971 -0.509 -5.956 1.00 96.00 103 THR A O 1
ATOM 726 N N . GLU A 1 104 ? -4.127 -0.364 -5.399 1.00 95.50 104 GLU A N 1
ATOM 727 C CA . GLU A 1 104 ? -4.611 -1.123 -6.560 1.00 95.50 104 GLU A CA 1
ATOM 728 C C . GLU A 1 104 ? -4.305 -0.395 -7.877 1.00 95.50 104 GLU A C 1
ATOM 730 O O . GLU A 1 104 ? -3.812 -1.009 -8.827 1.00 95.50 104 GLU A O 1
ATOM 735 N N . ARG A 1 105 ? -4.512 0.928 -7.926 1.00 94.50 105 ARG A N 1
ATOM 736 C CA . ARG A 1 105 ? -4.130 1.759 -9.081 1.00 94.50 105 ARG A CA 1
ATOM 737 C C . ARG A 1 105 ? -2.629 1.701 -9.346 1.00 94.50 105 ARG A C 1
ATOM 739 O O . ARG A 1 105 ? -2.226 1.584 -10.503 1.00 94.50 105 ARG A O 1
ATOM 746 N N . PHE A 1 106 ? -1.816 1.736 -8.292 1.00 94.88 106 PHE A N 1
ATOM 747 C CA . PHE A 1 106 ? -0.370 1.582 -8.400 1.00 94.88 106 PHE A CA 1
ATOM 748 C C . PHE A 1 106 ? 0.026 0.204 -8.947 1.00 94.88 106 PHE A C 1
ATOM 750 O O . PHE A 1 106 ? 0.791 0.144 -9.903 1.00 94.88 106 PHE A O 1
ATOM 757 N N . VAL A 1 107 ? -0.554 -0.890 -8.444 1.00 94.81 107 VAL A N 1
ATOM 758 C CA . VAL A 1 107 ? -0.293 -2.253 -8.948 1.00 94.81 107 VAL A CA 1
ATOM 759 C C . VAL A 1 107 ? -0.635 -2.385 -10.434 1.00 94.81 107 VAL A C 1
ATOM 761 O O . VAL A 1 107 ? 0.126 -2.989 -11.190 1.00 94.81 107 VAL A O 1
ATOM 764 N N . VAL A 1 108 ? -1.756 -1.811 -10.882 1.00 94.06 108 VAL A N 1
ATOM 765 C CA . VAL A 1 108 ? -2.134 -1.816 -12.305 1.00 94.06 108 VAL A CA 1
ATOM 766 C C . VAL A 1 108 ? -1.110 -1.057 -13.150 1.00 94.06 108 VAL A C 1
ATOM 768 O O . VAL A 1 108 ? -0.674 -1.569 -14.181 1.00 94.06 108 VAL A O 1
ATOM 771 N N . ALA A 1 109 ? -0.701 0.134 -12.710 1.00 91.88 109 ALA A N 1
ATOM 772 C CA . ALA A 1 109 ? 0.297 0.929 -13.418 1.00 91.88 109 ALA A CA 1
ATOM 773 C C . ALA A 1 109 ? 1.666 0.226 -13.459 1.00 91.88 109 ALA A C 1
ATOM 775 O O . ALA A 1 109 ? 2.319 0.213 -14.499 1.00 91.88 109 ALA A O 1
ATOM 776 N N . LEU A 1 110 ? 2.066 -0.415 -12.359 1.00 92.19 110 LEU A N 1
ATOM 777 C CA . LEU A 1 110 ? 3.320 -1.155 -12.251 1.00 92.19 110 LEU A CA 1
ATOM 778 C C . LEU A 1 110 ? 3.343 -2.369 -13.193 1.00 92.19 110 LEU A C 1
ATOM 780 O O . LEU A 1 110 ? 4.322 -2.585 -13.900 1.00 92.19 110 LEU A O 1
ATOM 784 N N . ARG A 1 111 ? 2.238 -3.122 -13.283 1.00 92.56 111 ARG A N 1
ATOM 785 C CA . ARG A 1 111 ? 2.090 -4.225 -14.252 1.00 92.56 111 ARG A CA 1
ATOM 786 C C . ARG A 1 111 ? 2.179 -3.748 -15.699 1.00 92.56 111 ARG A C 1
ATOM 788 O O . ARG A 1 111 ? 2.802 -4.416 -16.519 1.00 92.56 111 ARG A O 1
ATOM 795 N N . ALA A 1 112 ? 1.552 -2.615 -16.015 1.00 89.94 112 ALA A N 1
ATOM 796 C CA . ALA A 1 112 ? 1.623 -2.038 -17.353 1.00 89.94 112 ALA A CA 1
ATOM 797 C C . ALA A 1 112 ? 3.059 -1.627 -17.713 1.00 89.94 112 ALA A C 1
ATOM 799 O O . ALA A 1 112 ? 3.485 -1.857 -18.839 1.00 89.94 112 ALA A O 1
ATOM 800 N N . GLU A 1 113 ? 3.814 -1.078 -16.760 1.00 87.81 113 GLU A N 1
ATOM 801 C CA . GLU A 1 113 ? 5.222 -0.715 -16.946 1.00 87.81 113 GLU A CA 1
ATOM 802 C C . GLU A 1 113 ? 6.126 -1.942 -17.149 1.00 87.81 113 GLU A C 1
ATOM 804 O O . GLU A 1 113 ? 6.989 -1.904 -18.020 1.00 87.81 113 GLU A O 1
ATOM 809 N N . LEU A 1 114 ? 5.897 -3.046 -16.425 1.00 87.56 114 LEU A N 1
ATOM 810 C CA . LEU A 1 114 ? 6.626 -4.306 -16.637 1.00 87.56 114 LEU A CA 1
ATOM 811 C C . LEU A 1 114 ? 6.306 -4.969 -17.984 1.00 87.56 114 LEU A C 1
ATOM 813 O O . LEU A 1 114 ? 7.186 -5.566 -18.586 1.00 87.56 114 LEU A O 1
ATOM 817 N N . GLY A 1 115 ? 5.055 -4.883 -18.452 1.00 81.19 115 GLY A N 1
ATOM 818 C CA . GLY A 1 115 ? 4.619 -5.493 -19.716 1.00 81.19 115 GLY A CA 1
ATOM 819 C C . GLY A 1 115 ? 4.806 -4.622 -20.963 1.00 81.19 115 GLY A C 1
ATOM 820 O O . GLY A 1 115 ? 4.635 -5.114 -22.074 1.00 81.19 115 GLY A O 1
ATOM 821 N N . SER A 1 116 ? 5.111 -3.331 -20.795 1.00 72.62 116 SER A N 1
ATOM 822 C CA . SER A 1 116 ? 5.438 -2.414 -21.903 1.00 72.62 116 SER A CA 1
ATOM 823 C C . SER A 1 116 ? 6.930 -2.420 -22.258 1.00 72.62 116 SER A C 1
ATOM 825 O O . SER A 1 116 ? 7.355 -1.643 -23.115 1.00 72.62 116 SER A O 1
ATOM 827 N N . ARG A 1 117 ? 7.712 -3.256 -21.574 1.00 58.41 117 ARG A N 1
ATOM 828 C CA . ARG A 1 117 ? 9.140 -3.493 -21.782 1.00 58.41 117 ARG A CA 1
ATOM 829 C C . ARG A 1 117 ? 9.325 -4.829 -22.492 1.00 58.41 117 ARG A C 1
ATOM 831 O O . ARG A 1 117 ? 10.209 -4.877 -23.373 1.00 58.41 117 ARG A O 1
#

Foldseek 3Di:
DPDDPDQADQVVLCVLVVVDPVSLLVLLVVCLVVLVVLLVQLVVCLVVVPLVSNLVSLVVLLVSCVSRRRVQLNVLSVVLNVCSVVVNNVCNVVSSVSNSVSSVSSNVSSVVVSVVD

Sequence (117 aa):
MIGQPVAFDKAEMMENFAGDDELFAEVAAIFIEDAPPQLAALQAALDSGDLAALHAAAHKLKGSLASFAAKPACAAAKTLEDACKVGDAGNAASLAAAVRTETERFVVALRAELGSR

Nearest PDB structures (foldseek):
  7c1i-assembly2_E  TM=9.116E-01  e=3.095E-04  Pseudomonas aeruginosa
  3myf-assembly1_A  TM=8.504E-01  e=4.328E-03  Shewanella sp. W3-18-1
  1yvi-assembly1_A  TM=7.333E-01  e=2.631E-03  Oryza sativa
  2a0b-assembly1_A  TM=8.089E-01  e=2.351E-02  Escherichia coli
  3iqt-assembly1_A  TM=8.297E-01  e=5.214E-02  Escherichia coli CFT073

Secondary structure (DSSP, 8-state):
--PPPPSS-HHHHHHHTTT-HHHHHHHHHHHHHHHHHHHHHHHHHHHTT-HHHHHHHHHHHHHHHHHTT-HHHHHHHHHHHHHHHTT-HHHHHHHHHHHHHHHHHHHHHHHHHHHT-

Mean predicted aligned error: 4.26 Å

Radius of gyration: 14.54 Å; Cα contacts (8 Å, |Δi|>4): 121; chains: 1; bounding box: 34×32×40 Å

Solvent-accessible surface area (backbone atoms only — not comparable to full-atom values): 6096 Å² total; per-residue (Å²): 133,87,70,74,82,59,50,44,44,66,69,62,20,36,55,68,44,72,68,39,65,67,61,43,51,55,55,49,52,52,48,61,66,48,46,60,63,50,54,48,51,32,47,52,20,55,76,69,67,37,43,67,53,28,24,52,38,25,50,53,51,26,57,63,31,52,59,46,37,17,56,59,27,27,51,31,16,47,53,35,27,56,33,33,74,75,65,41,68,88,53,44,64,64,30,51,52,44,24,49,52,35,44,52,49,29,48,55,52,51,52,50,59,66,71,72,107